Protein AF-A0A350XQ51-F1 (afdb_monomer_lite)

Foldseek 3Di:
DKDKDKAQPWPVVPDPDDPPDDPDPPPDDDDPPPDPDDDDDDDDDDPVDFKDKDKDKDKGWRIKMWIQDPVGIDIDTDIDMDIDIDMDGPVPPD

Structure (mmCIF, N/CA/C/O backbone):
data_AF-A0A350XQ51-F1
#
_entry.id   AF-A0A350XQ51-F1
#
loop_
_atom_site.group_PDB
_atom_site.id
_atom_site.type_symbol
_atom_site.label_atom_id
_atom_site.label_alt_id
_atom_site.label_comp_id
_atom_site.label_asym_id
_atom_site.label_entity_id
_atom_site.label_seq_id
_atom_site.pdbx_PDB_ins_code
_atom_site.Cartn_x
_atom_site.Cartn_y
_atom_site.Cartn_z
_atom_site.occupancy
_atom_site.B_iso_or_equiv
_atom_site.auth_seq_id
_atom_site.auth_comp_id
_atom_site.auth_asym_id
_atom_site.auth_atom_id
_atom_site.pdbx_PDB_model_num
ATOM 1 N N . MET A 1 1 ? 29.241 -11.157 -20.991 1.00 65.94 1 MET A N 1
ATOM 2 C CA . MET A 1 1 ? 29.145 -10.687 -19.593 1.00 65.94 1 MET A CA 1
ATOM 3 C C . MET A 1 1 ? 28.030 -9.665 -19.555 1.00 65.94 1 MET A C 1
ATOM 5 O O . MET A 1 1 ? 28.099 -8.727 -20.338 1.00 65.94 1 MET A O 1
ATOM 9 N N . SER A 1 2 ? 26.997 -9.882 -18.746 1.00 78.44 2 SER A N 1
ATOM 10 C CA . SER A 1 2 ? 25.914 -8.906 -18.585 1.00 78.44 2 SER A CA 1
ATOM 11 C C . SER A 1 2 ? 26.392 -7.759 -17.697 1.00 78.44 2 SER A C 1
ATOM 13 O O . SER A 1 2 ? 27.103 -8.003 -16.720 1.00 78.44 2 SER A O 1
ATOM 15 N N . ARG A 1 3 ? 26.039 -6.520 -18.042 1.00 91.06 3 ARG A N 1
ATOM 16 C CA . ARG A 1 3 ? 26.396 -5.327 -17.264 1.00 91.06 3 ARG A CA 1
ATOM 17 C C . ARG A 1 3 ? 25.180 -4.844 -16.484 1.00 91.06 3 ARG A C 1
ATOM 19 O O . ARG A 1 3 ? 24.089 -4.776 -17.039 1.00 91.06 3 ARG A O 1
ATOM 26 N N . LEU A 1 4 ? 25.383 -4.529 -15.207 1.00 92.62 4 LEU A N 1
ATOM 27 C CA . LEU A 1 4 ? 24.369 -3.920 -14.354 1.00 92.62 4 LEU A CA 1
ATOM 28 C C . LEU A 1 4 ? 24.630 -2.418 -14.256 1.00 92.62 4 LEU A C 1
ATOM 30 O O . LEU A 1 4 ? 25.737 -2.000 -13.914 1.00 92.62 4 LEU A O 1
ATOM 34 N N . HIS A 1 5 ? 23.603 -1.628 -14.530 1.00 92.00 5 HIS A N 1
ATOM 35 C CA . HIS A 1 5 ? 23.590 -0.183 -14.340 1.00 92.00 5 HIS A CA 1
ATOM 36 C C . HIS A 1 5 ? 22.740 0.150 -13.125 1.00 92.00 5 HIS A C 1
ATOM 38 O O . HIS A 1 5 ? 21.694 -0.468 -12.924 1.00 92.00 5 HIS A O 1
ATOM 44 N N . VAL A 1 6 ? 23.190 1.119 -12.330 1.00 91.00 6 VAL A N 1
ATOM 45 C CA . VAL A 1 6 ? 22.512 1.561 -11.109 1.00 91.00 6 VAL A CA 1
ATOM 46 C C . VAL A 1 6 ? 22.276 3.060 -11.205 1.00 91.00 6 VAL A C 1
ATOM 48 O O . VAL A 1 6 ? 23.223 3.827 -11.372 1.00 91.00 6 VAL A O 1
ATOM 51 N N . GLU A 1 7 ? 21.021 3.471 -11.078 1.00 85.81 7 GLU A N 1
ATOM 52 C CA . GLU A 1 7 ? 20.603 4.869 -11.063 1.00 85.81 7 GLU A CA 1
ATOM 53 C C . GLU A 1 7 ? 20.027 5.203 -9.682 1.00 85.81 7 GLU A C 1
ATOM 55 O O . GLU A 1 7 ? 19.002 4.656 -9.280 1.00 85.81 7 GLU A O 1
ATOM 60 N N . GLY A 1 8 ? 20.691 6.103 -8.950 1.00 77.62 8 GLY A N 1
ATOM 61 C CA . GLY A 1 8 ? 20.254 6.569 -7.625 1.00 77.62 8 GLY A CA 1
ATOM 62 C C . GLY A 1 8 ? 19.242 7.721 -7.659 1.00 77.62 8 GLY A C 1
ATOM 63 O O . GLY A 1 8 ? 18.940 8.291 -6.614 1.00 77.62 8 GLY A O 1
ATOM 64 N N . TRP A 1 9 ? 18.756 8.107 -8.844 1.00 75.06 9 TRP A N 1
ATOM 65 C CA . TRP A 1 9 ? 17.694 9.101 -8.978 1.00 75.06 9 TRP A CA 1
ATOM 66 C C . TRP A 1 9 ? 16.394 8.529 -8.414 1.00 75.06 9 TRP A C 1
ATOM 68 O O . TRP A 1 9 ? 15.940 7.463 -8.836 1.00 75.06 9 TRP A O 1
ATOM 78 N N . ALA A 1 10 ? 15.807 9.234 -7.448 1.00 66.00 10 ALA A N 1
ATOM 79 C CA . ALA A 1 10 ? 14.594 8.792 -6.782 1.00 66.00 10 ALA A CA 1
ATOM 80 C C . ALA A 1 10 ? 13.418 8.768 -7.788 1.00 66.00 10 ALA A C 1
ATOM 82 O O . ALA A 1 10 ? 13.046 9.814 -8.327 1.00 66.00 10 ALA A O 1
ATOM 83 N N . PRO A 1 11 ? 12.813 7.594 -8.060 1.00 63.72 11 PRO A N 1
ATOM 84 C CA . PRO A 1 11 ? 11.820 7.421 -9.124 1.00 63.72 11 PRO A CA 1
ATOM 85 C C . PRO A 1 11 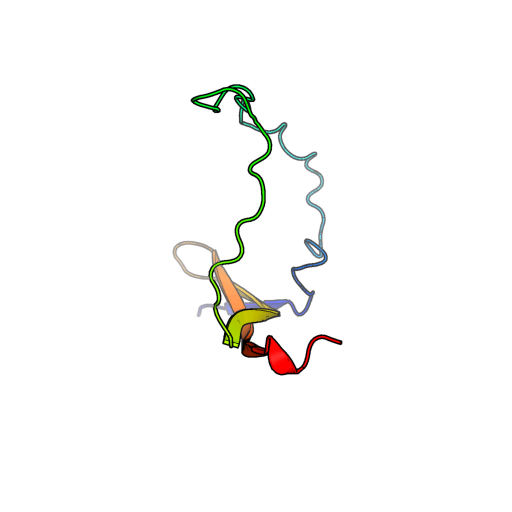? 10.558 8.262 -8.991 1.00 63.72 11 PRO A C 1
ATOM 87 O O . PRO A 1 11 ? 9.903 8.545 -9.992 1.00 63.72 11 PRO A O 1
ATOM 90 N N . GLU A 1 12 ? 10.208 8.616 -7.757 1.00 65.12 12 GLU A N 1
ATOM 91 C CA . GLU A 1 12 ? 9.073 9.477 -7.421 1.00 65.12 12 GLU A CA 1
ATOM 92 C C . GLU A 1 12 ? 9.190 10.897 -7.993 1.00 65.12 12 GLU A C 1
ATOM 94 O O . GLU A 1 12 ? 8.170 11.555 -8.169 1.00 65.12 12 GLU A O 1
ATOM 99 N N . TYR A 1 13 ? 10.399 11.338 -8.358 1.00 67.69 13 TYR A N 1
ATOM 100 C CA . TYR A 1 13 ? 10.647 12.630 -9.005 1.00 67.69 13 TYR A CA 1
ATOM 101 C C . TYR A 1 13 ? 10.707 12.538 -10.539 1.00 67.69 13 TYR A C 1
ATOM 103 O O . TYR A 1 13 ? 11.186 13.461 -11.191 1.00 67.69 13 TYR A O 1
ATOM 111 N N . GLY A 1 14 ? 10.250 11.430 -11.131 1.00 65.19 14 GLY A N 1
ATOM 112 C CA . GLY A 1 14 ? 10.239 11.232 -12.582 1.00 65.19 14 GLY A CA 1
ATOM 113 C C . GLY A 1 14 ? 11.509 10.566 -13.123 1.00 65.19 14 GLY A C 1
ATOM 114 O O . GLY A 1 14 ? 12.206 9.828 -12.419 1.00 65.19 14 GLY A O 1
ATOM 115 N N . ALA A 1 15 ? 11.778 10.736 -14.416 1.00 64.12 15 ALA A N 1
ATOM 116 C CA . ALA A 1 15 ? 13.004 10.260 -15.054 1.00 64.12 15 ALA A CA 1
ATOM 117 C C . ALA A 1 15 ? 14.108 11.326 -14.955 1.00 64.12 15 ALA A C 1
ATOM 119 O O . ALA A 1 15 ? 13.819 12.517 -14.982 1.00 64.12 15 ALA A O 1
ATOM 120 N N . SER A 1 16 ? 15.372 10.903 -14.851 1.00 61.56 16 SER A N 1
ATOM 121 C CA . SER A 1 16 ? 16.534 11.812 -14.882 1.00 61.56 16 SER A CA 1
ATOM 122 C C . SER A 1 16 ? 16.751 12.463 -16.255 1.00 61.56 16 SER A C 1
ATOM 124 O O . SER A 1 16 ? 17.478 13.448 -16.374 1.00 61.56 16 SER A O 1
ATOM 126 N N . VAL A 1 17 ? 16.102 11.914 -17.281 1.00 60.00 17 VAL A N 1
ATOM 127 C CA . VAL A 1 17 ? 16.007 12.445 -18.635 1.00 60.00 17 VAL A CA 1
ATOM 128 C C . VAL A 1 17 ? 14.528 12.454 -18.986 1.00 60.00 17 VAL A C 1
ATOM 130 O O . VAL A 1 17 ? 13.899 11.395 -18.992 1.00 60.00 17 VAL A O 1
ATOM 133 N N . GLU A 1 18 ? 13.965 13.626 -19.261 1.00 59.56 18 GLU A N 1
ATOM 134 C CA . GLU A 1 18 ? 12.672 13.677 -19.936 1.00 59.56 18 GLU A CA 1
ATOM 135 C C . GLU A 1 18 ? 12.897 13.246 -21.389 1.00 59.56 18 GLU A C 1
ATOM 137 O O . GLU A 1 18 ? 13.733 13.849 -22.069 1.00 59.56 18 GLU A O 1
ATOM 142 N N . PRO A 1 19 ? 12.240 12.179 -21.877 1.00 56.03 19 PRO A N 1
ATOM 143 C CA . PRO A 1 19 ? 12.250 11.917 -23.305 1.00 56.03 19 PRO A CA 1
ATOM 144 C C . PRO A 1 19 ? 11.650 13.142 -24.008 1.00 56.03 19 PRO A C 1
ATOM 146 O O . PRO A 1 19 ? 10.581 13.608 -23.619 1.00 56.03 19 PRO A O 1
ATOM 149 N N . ASP A 1 20 ? 12.332 13.663 -25.032 1.00 55.41 20 ASP A N 1
ATOM 150 C CA . ASP A 1 20 ? 11.882 14.783 -25.887 1.00 55.41 20 ASP A CA 1
ATOM 151 C C . ASP A 1 20 ? 10.728 14.358 -26.823 1.00 55.41 20 ASP A C 1
ATOM 153 O O . ASP A 1 20 ? 10.637 14.725 -27.991 1.00 55.41 20 ASP A O 1
ATOM 157 N N . GLU A 1 21 ? 9.850 13.506 -26.311 1.00 52.84 21 GLU A N 1
ATOM 158 C CA . GLU A 1 21 ? 8.668 13.000 -26.973 1.00 52.84 21 GLU A CA 1
ATOM 159 C C . GLU A 1 21 ? 7.502 13.441 -26.107 1.00 52.84 21 GLU A C 1
ATOM 161 O O . GLU A 1 21 ? 7.257 12.888 -25.031 1.00 52.84 21 GLU A O 1
ATOM 166 N N . GLY A 1 22 ? 6.810 14.491 -26.564 1.00 55.50 22 GLY A N 1
ATOM 167 C CA . GLY A 1 22 ? 5.546 14.913 -25.979 1.00 55.50 22 GLY A CA 1
ATOM 168 C C . GLY A 1 22 ? 4.709 13.670 -25.727 1.00 55.50 22 GLY A C 1
ATOM 169 O O . GLY A 1 22 ? 4.473 12.907 -26.665 1.00 55.50 22 GLY A O 1
ATOM 170 N N . LEU A 1 23 ? 4.373 13.440 -24.451 1.00 54.34 23 LEU A N 1
ATOM 171 C CA . LEU A 1 23 ? 3.605 12.286 -23.993 1.00 54.34 23 LEU A CA 1
ATOM 172 C C . LEU A 1 23 ? 2.562 11.961 -25.055 1.00 54.34 23 LEU A C 1
ATOM 174 O O . LEU A 1 23 ? 1.764 12.838 -25.403 1.00 54.34 23 LEU A O 1
ATOM 178 N N . SER A 1 24 ? 2.620 10.745 -25.610 1.00 59.84 24 SER A N 1
ATOM 179 C CA . SER A 1 24 ? 1.624 10.323 -26.593 1.00 59.84 24 SER A CA 1
ATOM 180 C C . SER A 1 24 ? 0.249 10.651 -26.007 1.00 59.84 24 SER A C 1
ATOM 182 O O . SER A 1 24 ? 0.025 10.343 -24.828 1.00 59.84 24 SER A O 1
ATOM 184 N N . PRO A 1 25 ? -0.623 11.366 -26.745 1.00 61.28 25 PRO A N 1
ATOM 185 C CA . PRO A 1 25 ? -1.928 11.746 -26.226 1.00 61.28 25 PRO A CA 1
ATOM 186 C C . PRO A 1 25 ? -2.587 10.493 -25.664 1.00 61.28 25 PRO A C 1
ATOM 188 O O . PRO A 1 25 ? -2.519 9.449 -26.309 1.00 61.28 25 PRO A O 1
ATOM 191 N N . ALA A 1 26 ? -3.134 10.595 -24.447 1.00 64.69 26 ALA A N 1
ATOM 192 C CA . ALA A 1 26 ? -3.646 9.455 -23.696 1.00 64.69 26 ALA A CA 1
ATOM 193 C C . ALA A 1 26 ? -4.420 8.508 -24.624 1.00 64.69 26 ALA A C 1
ATOM 195 O O . ALA A 1 26 ? -5.470 8.871 -25.157 1.00 64.69 26 ALA A O 1
ATOM 196 N N . GLU A 1 27 ? -3.869 7.315 -24.855 1.00 66.06 27 GLU A N 1
ATOM 197 C CA . GLU A 1 27 ? -4.483 6.285 -25.691 1.00 66.06 27 GLU A CA 1
ATOM 198 C C . GLU A 1 27 ? -5.619 5.631 -24.894 1.00 66.06 27 GLU A C 1
ATOM 200 O O . GLU A 1 27 ? -5.528 4.500 -24.428 1.00 66.06 27 GLU A O 1
ATOM 205 N N . GLY A 1 28 ? -6.681 6.387 -24.636 1.00 71.56 28 GLY A N 1
ATOM 206 C CA . GLY A 1 28 ? -7.806 5.913 -23.850 1.00 71.56 28 GLY A CA 1
ATOM 207 C C . GLY A 1 28 ? -8.929 6.932 -23.803 1.00 71.56 28 GLY A C 1
ATOM 208 O O . GLY A 1 28 ? -8.741 8.063 -23.361 1.00 71.56 28 GLY A O 1
ATOM 209 N N . ALA A 1 29 ? -10.117 6.518 -24.236 1.00 79.12 29 ALA A N 1
ATOM 210 C CA . ALA A 1 29 ? -11.340 7.221 -23.890 1.00 79.12 29 ALA A CA 1
ATOM 211 C C . ALA A 1 29 ? -11.708 6.833 -22.452 1.00 79.12 29 ALA A C 1
ATOM 213 O O . ALA A 1 29 ? -11.886 5.652 -22.156 1.00 79.12 29 ALA A O 1
ATOM 214 N N . VAL A 1 30 ? -11.781 7.819 -21.558 1.00 81.06 30 VAL A N 1
ATOM 215 C CA . VAL A 1 30 ? -12.318 7.615 -20.211 1.00 81.06 30 VAL A CA 1
ATOM 216 C C . VAL A 1 30 ? -13.833 7.663 -20.317 1.00 81.06 30 VAL A C 1
ATOM 218 O O . VAL A 1 30 ? -14.395 8.698 -20.675 1.00 81.06 30 VAL A O 1
ATOM 221 N N . ASP A 1 31 ? -14.481 6.545 -20.017 1.00 82.94 31 ASP A N 1
ATOM 222 C CA . ASP A 1 31 ? -15.917 6.527 -19.788 1.00 82.94 31 ASP A CA 1
ATOM 223 C C . ASP A 1 31 ? -16.186 7.108 -18.393 1.00 82.94 31 ASP A C 1
ATOM 225 O O . ASP A 1 31 ? -15.753 6.564 -17.378 1.00 82.94 31 ASP A O 1
ATOM 229 N N . VAL A 1 32 ? -16.827 8.274 -18.355 1.00 80.94 32 VAL A N 1
ATOM 230 C CA . VAL A 1 32 ? -17.204 8.963 -17.113 1.00 80.94 32 VAL A CA 1
ATOM 231 C C . VAL A 1 32 ? -18.566 8.505 -16.586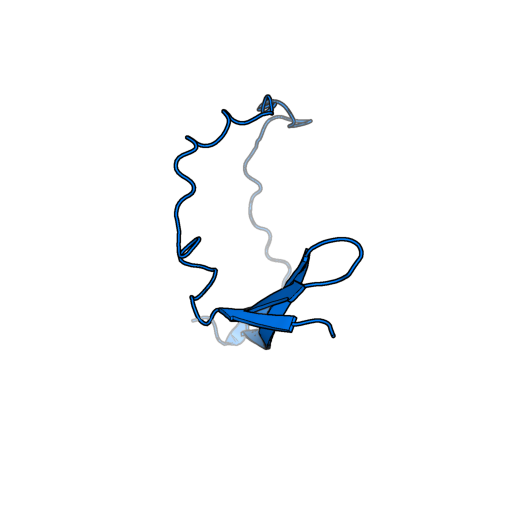 1.00 80.94 32 VAL A C 1
ATOM 233 O O . VAL A 1 32 ? -18.970 8.934 -15.511 1.00 80.94 32 VAL A O 1
ATOM 236 N N 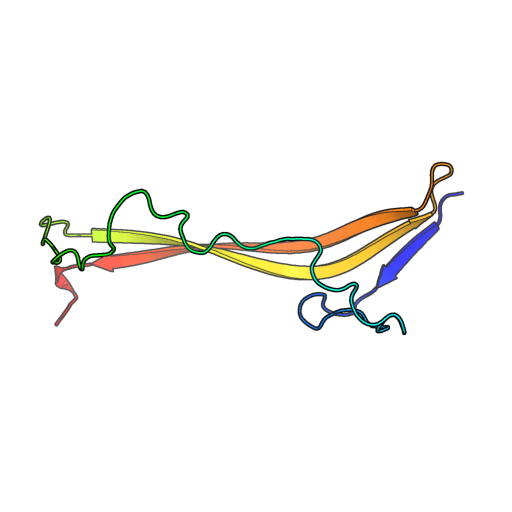. GLU A 1 33 ? -19.257 7.628 -17.317 1.00 80.69 33 GLU A N 1
ATOM 237 C CA . GLU A 1 33 ? -20.579 7.086 -16.990 1.00 80.69 33 GLU A CA 1
ATOM 238 C C . GLU A 1 33 ? -20.508 5.615 -16.543 1.00 80.69 33 GLU A C 1
ATOM 240 O O . GLU A 1 33 ? -21.505 4.901 -16.562 1.00 80.69 33 GLU A O 1
ATOM 245 N N . VAL A 1 34 ? -19.339 5.151 -16.085 1.00 83.31 34 VAL A N 1
ATOM 246 C CA . VAL A 1 34 ? -19.141 3.782 -15.558 1.00 83.31 34 VAL A CA 1
ATOM 247 C C . VAL A 1 34 ? -19.974 3.464 -14.310 1.00 83.31 34 VAL A C 1
ATOM 249 O O . VAL A 1 34 ? -19.981 2.323 -13.848 1.00 83.31 34 VAL A O 1
ATOM 252 N N . GLU A 1 35 ? -20.632 4.464 -13.724 1.00 85.12 35 GLU A N 1
ATOM 253 C CA . GLU A 1 35 ? -21.491 4.291 -12.561 1.00 85.12 35 GLU A CA 1
ATOM 254 C C . GLU A 1 35 ? -22.764 3.523 -12.950 1.00 85.12 35 GLU A C 1
ATOM 256 O O . GLU A 1 35 ? -23.546 3.940 -13.800 1.00 85.12 35 GLU A O 1
ATOM 261 N N . ASP A 1 36 ? -23.009 2.397 -12.283 1.00 84.88 36 ASP A N 1
ATOM 262 C CA . ASP A 1 36 ? -24.207 1.572 -12.477 1.00 84.88 36 ASP A CA 1
ATOM 263 C C . ASP A 1 36 ? -25.465 2.162 -11.813 1.00 84.88 36 ASP A C 1
ATOM 265 O O . ASP A 1 36 ? -26.574 1.638 -11.965 1.00 84.88 36 ASP A O 1
ATOM 269 N N . ARG A 1 37 ? -25.301 3.259 -11.068 1.00 87.25 37 ARG A N 1
ATOM 270 C CA . ARG A 1 37 ? -26.346 3.967 -10.328 1.00 87.25 37 ARG A CA 1
ATOM 271 C C . ARG A 1 37 ? -25.942 5.423 -10.074 1.00 87.25 37 ARG A C 1
ATOM 273 O O . ARG A 1 37 ? -24.751 5.690 -9.955 1.00 87.25 37 ARG A O 1
ATOM 280 N N . PRO A 1 38 ? -26.907 6.347 -9.911 1.00 88.44 38 PRO A N 1
ATOM 281 C CA . PRO A 1 38 ? -26.603 7.724 -9.540 1.00 88.44 38 PRO A CA 1
ATOM 282 C C . PRO A 1 38 ? -25.821 7.788 -8.227 1.00 88.44 38 PRO A C 1
ATOM 284 O O . PRO A 1 38 ? -26.217 7.161 -7.240 1.00 88.44 38 PRO A O 1
ATOM 287 N N . TRP A 1 39 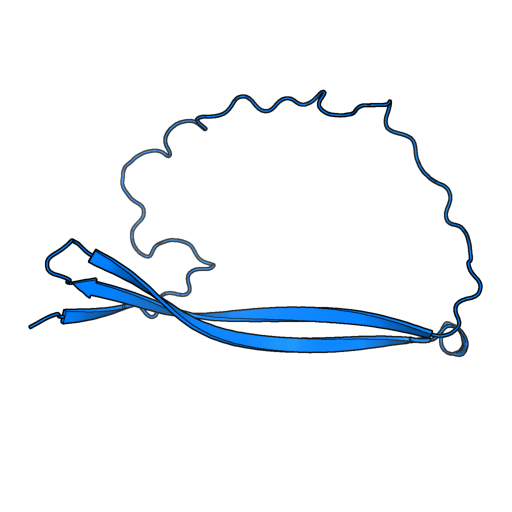? -24.746 8.572 -8.202 1.00 86.44 39 TRP A N 1
ATOM 288 C CA . TRP A 1 39 ? -24.043 8.883 -6.965 1.00 86.44 39 TRP A CA 1
ATOM 289 C C . TRP A 1 39 ? -24.982 9.529 -5.933 1.00 86.44 39 TRP A C 1
ATOM 291 O O . TRP A 1 39 ? -25.681 10.505 -6.219 1.00 86.44 39 TRP A O 1
ATOM 301 N N . GLU A 1 40 ? -24.951 9.016 -4.704 1.00 92.12 40 GLU A N 1
ATOM 302 C CA . GLU A 1 40 ? -25.622 9.597 -3.543 1.00 92.12 40 GLU A CA 1
ATOM 303 C C . GLU A 1 40 ? -24.729 9.489 -2.301 1.00 92.12 40 GLU A C 1
ATOM 305 O O . GLU A 1 40 ? -23.907 8.576 -2.175 1.00 92.12 40 GLU A O 1
ATOM 310 N N . SER A 1 41 ? -24.872 10.430 -1.366 1.00 91.94 41 SER A N 1
ATOM 311 C CA . SER A 1 41 ? -24.142 10.365 -0.103 1.00 91.94 41 SER A CA 1
ATOM 312 C C . SER A 1 41 ? -24.713 9.268 0.795 1.00 91.94 41 SER A C 1
ATOM 314 O O . SER A 1 41 ? -25.923 9.151 0.980 1.00 91.94 41 SER A O 1
ATOM 316 N N . ILE A 1 42 ? -23.829 8.482 1.406 1.00 91.69 42 ILE A N 1
ATOM 317 C CA . ILE A 1 42 ? -24.217 7.459 2.377 1.00 91.69 42 ILE A CA 1
ATOM 318 C C . ILE A 1 42 ? -24.032 8.051 3.780 1.00 91.69 42 ILE A C 1
ATOM 320 O O . ILE A 1 42 ? -22.915 8.462 4.114 1.00 91.69 42 ILE A O 1
ATOM 324 N N . PRO A 1 43 ? -25.085 8.128 4.615 1.00 92.88 43 PRO A N 1
ATOM 325 C CA . PRO A 1 43 ? -24.935 8.586 5.987 1.00 92.88 43 PRO A CA 1
ATOM 326 C C . PRO A 1 43 ? -24.046 7.615 6.771 1.00 92.88 43 PRO A C 1
ATOM 328 O O . PRO A 1 43 ? -24.178 6.396 6.654 1.00 92.88 43 PRO A O 1
ATOM 331 N N . GLY A 1 44 ? -23.142 8.160 7.587 1.00 89.81 44 GLY A N 1
ATOM 332 C CA . GLY A 1 44 ? -22.315 7.350 8.476 1.00 89.81 44 GLY A CA 1
ATOM 333 C C . GLY A 1 44 ? -23.172 6.598 9.498 1.00 89.81 44 GLY A C 1
ATOM 334 O O . GLY A 1 44 ? -24.120 7.159 10.049 1.00 89.81 44 GLY A O 1
ATOM 335 N N . VAL A 1 45 ? -22.822 5.339 9.762 1.00 92.81 45 VAL A N 1
ATOM 336 C CA . VAL A 1 45 ? -23.439 4.504 10.801 1.00 92.81 45 VAL A CA 1
ATOM 337 C C . VAL A 1 45 ? -22.386 4.214 11.864 1.00 92.81 45 VAL A C 1
ATOM 339 O O . VAL A 1 45 ? -21.291 3.769 11.533 1.00 92.81 45 VAL A O 1
ATOM 342 N N . ASP A 1 46 ? -22.716 4.468 13.132 1.00 90.88 46 ASP A N 1
ATOM 343 C CA . ASP A 1 46 ? -21.887 4.026 14.254 1.00 90.88 46 ASP A CA 1
ATOM 344 C C . ASP A 1 46 ? -22.137 2.535 14.514 1.00 90.88 46 ASP A C 1
ATOM 346 O O . ASP A 1 46 ? -23.233 2.129 14.903 1.00 90.88 46 ASP A O 1
ATOM 350 N N . ASP A 1 47 ? -21.112 1.722 14.283 1.00 92.06 47 ASP A N 1
ATOM 351 C CA . ASP A 1 47 ? -21.127 0.267 14.437 1.00 92.06 47 ASP A CA 1
ATOM 352 C C . ASP A 1 47 ? -20.761 -0.214 15.852 1.00 92.06 47 ASP A C 1
ATOM 354 O O . ASP A 1 47 ? -20.760 -1.415 16.127 1.00 92.06 47 ASP A O 1
ATOM 358 N N . GLY A 1 48 ? -20.457 0.702 16.774 1.00 93.62 48 GLY A N 1
ATOM 359 C CA . GLY A 1 48 ? -20.084 0.359 18.144 1.00 93.62 48 GLY A CA 1
ATOM 360 C C . GLY A 1 48 ? -18.672 -0.215 18.303 1.00 93.62 48 GLY A C 1
ATOM 361 O O . GLY A 1 48 ? -18.319 -0.615 19.414 1.00 93.62 48 GLY A O 1
ATOM 362 N N . ILE A 1 49 ? -17.841 -0.260 17.251 1.00 95.00 49 ILE A N 1
ATOM 363 C CA . ILE A 1 49 ? -16.497 -0.840 17.340 1.00 95.00 49 ILE A CA 1
ATOM 364 C C . ILE A 1 49 ? -15.612 -0.002 18.285 1.00 95.00 49 ILE A C 1
ATOM 366 O O . ILE A 1 49 ? -15.417 1.197 18.051 1.00 95.00 49 ILE A O 1
ATOM 370 N N . PRO A 1 50 ? -15.051 -0.600 19.355 1.00 95.19 50 PRO A N 1
ATOM 371 C CA . PRO A 1 50 ? -14.275 0.141 20.347 1.00 95.19 50 PRO A CA 1
ATOM 372 C C . PRO A 1 50 ? -12.829 0.397 19.910 1.00 95.19 50 PRO A C 1
ATOM 374 O O . PRO A 1 50 ? -12.198 1.327 20.403 1.00 95.19 50 PRO A O 1
ATOM 377 N N . VAL A 1 51 ? -12.290 -0.429 19.009 1.00 96.44 51 VAL A N 1
ATOM 378 C CA . VAL A 1 51 ? -10.889 -0.381 18.581 1.00 96.44 51 VAL A CA 1
ATOM 379 C C . VAL A 1 51 ? -10.798 -0.715 17.098 1.00 96.44 51 VAL A C 1
ATOM 381 O O . VAL A 1 51 ? -11.294 -1.755 16.672 1.00 96.44 51 VAL A O 1
ATOM 384 N N . VAL A 1 52 ? -10.125 0.137 16.327 1.00 95.88 52 VAL A N 1
ATOM 385 C CA . VAL A 1 52 ? -9.880 -0.060 14.893 1.00 95.88 52 VAL A CA 1
ATOM 386 C C . VAL A 1 52 ? -8.382 0.030 14.635 1.00 95.88 52 VAL A C 1
ATOM 388 O O . VAL A 1 52 ? -7.733 0.985 15.053 1.00 95.88 52 VAL A O 1
ATOM 391 N N . ALA A 1 53 ? -7.822 -0.960 13.944 1.00 97.56 53 ALA A N 1
ATOM 392 C CA . ALA A 1 53 ? -6.439 -0.916 13.484 1.00 97.56 53 ALA A CA 1
ATOM 393 C C . ALA A 1 53 ? -6.406 -0.536 12.001 1.00 97.56 53 ALA A C 1
ATOM 395 O O . ALA A 1 53 ? -6.911 -1.275 11.158 1.00 97.56 53 ALA A O 1
ATOM 396 N N . PHE A 1 54 ? -5.785 0.597 11.689 1.00 97.19 54 PHE A N 1
ATOM 397 C CA . PHE A 1 54 ? -5.496 0.991 10.316 1.00 97.19 54 PHE A CA 1
ATOM 398 C C . PHE A 1 54 ? -4.114 0.470 9.960 1.00 97.19 54 PHE A C 1
ATOM 400 O O . PHE A 1 54 ? -3.125 0.924 10.534 1.00 97.19 54 PHE A O 1
ATOM 407 N N . VAL A 1 55 ? -4.060 -0.509 9.061 1.00 98.00 55 VAL A N 1
ATOM 408 C CA . VAL A 1 55 ? -2.814 -1.100 8.569 1.00 98.00 55 VAL A CA 1
ATOM 409 C C . VAL A 1 55 ? -2.462 -0.433 7.253 1.00 98.00 55 VAL A C 1
ATOM 411 O O . VAL A 1 55 ? -3.285 -0.411 6.342 1.00 98.00 55 VAL A O 1
ATOM 414 N N . ASP A 1 56 ? -1.242 0.075 7.152 1.00 97.81 56 ASP A N 1
ATOM 415 C CA . ASP A 1 56 ? -0.737 0.644 5.910 1.00 97.81 56 ASP A CA 1
ATOM 416 C C . ASP A 1 56 ? 0.764 0.377 5.758 1.00 97.81 56 ASP A C 1
ATOM 418 O O . ASP A 1 56 ? 1.470 0.013 6.709 1.00 97.81 56 ASP A O 1
ATOM 422 N N . GLY A 1 57 ? 1.249 0.527 4.532 1.00 96.25 57 GLY A N 1
ATOM 423 C CA . GLY A 1 57 ? 2.641 0.373 4.172 1.00 96.25 57 GLY A CA 1
ATOM 424 C C . GLY A 1 57 ? 3.158 1.579 3.407 1.00 96.25 57 GLY A C 1
ATOM 425 O O . GLY A 1 57 ? 2.533 2.075 2.477 1.00 96.25 57 GLY A O 1
ATOM 426 N N . VAL A 1 58 ? 4.368 1.999 3.748 1.00 94.38 58 VAL A N 1
ATOM 427 C CA . VAL A 1 58 ? 5.138 2.956 2.959 1.00 94.38 58 VAL A CA 1
ATOM 428 C C . VAL A 1 58 ? 6.254 2.224 2.235 1.00 94.38 58 VAL A C 1
ATOM 430 O O . VAL A 1 58 ? 6.815 1.239 2.724 1.00 94.38 58 VAL A O 1
ATOM 433 N N . ARG A 1 59 ? 6.606 2.719 1.054 1.00 90.88 59 ARG A N 1
ATOM 434 C CA . ARG A 1 59 ? 7.764 2.242 0.304 1.00 90.88 59 ARG A CA 1
ATOM 435 C C . ARG A 1 59 ? 8.675 3.404 -0.022 1.00 90.88 59 ARG A C 1
ATOM 437 O O . ARG A 1 59 ? 8.202 4.512 -0.257 1.00 90.88 59 ARG A O 1
ATOM 444 N N . ARG A 1 60 ? 9.965 3.117 -0.108 1.00 88.12 60 ARG A N 1
ATOM 445 C CA . ARG A 1 60 ? 10.957 4.011 -0.693 1.00 88.12 60 ARG A CA 1
ATOM 446 C C . ARG A 1 60 ? 11.722 3.234 -1.744 1.00 88.12 60 ARG A C 1
ATOM 448 O O . ARG A 1 60 ? 12.162 2.118 -1.472 1.00 88.12 60 ARG A O 1
ATOM 455 N N . ILE A 1 61 ? 11.865 3.802 -2.934 1.00 86.12 61 ILE A N 1
ATOM 456 C CA . ILE A 1 61 ? 12.733 3.221 -3.954 1.00 86.12 61 ILE A CA 1
ATOM 457 C C . ILE A 1 61 ? 14.089 3.912 -3.837 1.00 86.12 61 ILE A C 1
ATOM 459 O O . ILE A 1 61 ? 14.184 5.128 -3.961 1.00 86.12 61 ILE A O 1
ATOM 463 N N . ASP A 1 62 ? 15.122 3.127 -3.560 1.00 85.94 62 ASP A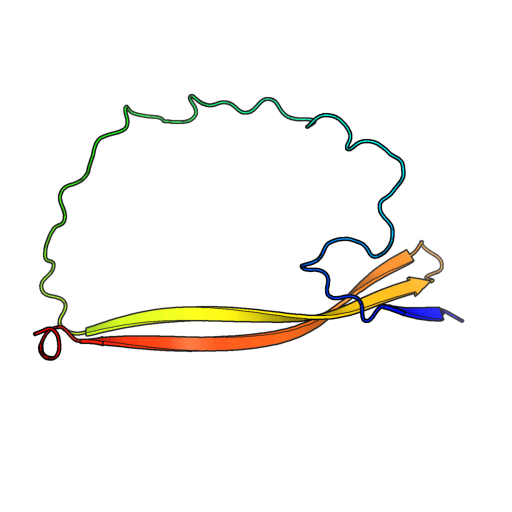 N 1
ATOM 464 C CA . ASP A 1 62 ? 16.479 3.608 -3.308 1.00 85.94 62 ASP A CA 1
ATOM 465 C C . ASP A 1 62 ? 17.302 3.692 -4.609 1.00 85.94 62 ASP A C 1
ATOM 467 O O . ASP A 1 62 ? 18.187 4.537 -4.723 1.00 85.94 62 ASP A O 1
ATOM 471 N N . ALA A 1 63 ? 17.020 2.827 -5.594 1.00 87.00 63 ALA A N 1
ATOM 472 C CA . ALA A 1 63 ? 17.660 2.869 -6.910 1.00 87.00 63 ALA A CA 1
ATOM 473 C C . ALA A 1 63 ? 16.837 2.163 -7.998 1.00 87.00 63 ALA A C 1
ATOM 475 O O . ALA A 1 63 ? 16.086 1.222 -7.721 1.00 87.00 63 ALA A O 1
ATOM 476 N N . ARG A 1 64 ? 17.052 2.557 -9.257 1.00 86.50 64 ARG A N 1
ATOM 477 C CA . ARG A 1 64 ? 16.661 1.786 -10.446 1.00 86.50 64 ARG A CA 1
ATOM 478 C C . ARG A 1 64 ? 17.851 0.993 -10.971 1.00 86.50 64 ARG A C 1
ATOM 480 O O . ARG A 1 64 ? 18.997 1.433 -10.893 1.00 86.50 64 ARG A O 1
ATOM 487 N N . LEU A 1 65 ? 17.562 -0.182 -11.512 1.00 90.19 65 LEU A N 1
ATOM 488 C CA . LEU A 1 65 ? 18.533 -1.098 -12.085 1.00 90.19 65 LEU A CA 1
ATOM 489 C C . LEU A 1 65 ? 18.186 -1.383 -13.543 1.00 90.19 65 LEU A C 1
ATOM 491 O O . LEU A 1 65 ? 17.020 -1.601 -13.874 1.00 90.19 65 LEU A O 1
ATOM 495 N N . VAL A 1 66 ? 19.207 -1.465 -14.391 1.00 92.81 66 VAL A N 1
ATOM 496 C CA . VAL A 1 66 ? 19.076 -2.017 -15.745 1.00 92.81 66 VAL A CA 1
ATOM 497 C C . VAL A 1 66 ? 20.143 -3.080 -15.939 1.00 92.81 66 VAL A C 1
ATOM 499 O O . VAL A 1 66 ? 21.330 -2.818 -15.751 1.00 92.81 66 VAL A O 1
ATOM 502 N N . LEU A 1 67 ? 19.723 -4.291 -16.293 1.00 94.12 67 LEU A N 1
ATOM 503 C CA . LEU A 1 67 ? 20.617 -5.381 -16.660 1.00 94.12 67 LEU A CA 1
ATOM 504 C C . LEU A 1 67 ? 20.661 -5.515 -18.184 1.00 94.12 67 LEU A C 1
ATOM 506 O O . LEU A 1 67 ? 19.651 -5.842 -18.807 1.00 94.12 67 LEU A O 1
ATOM 510 N N . ASP A 1 68 ? 21.843 -5.334 -18.767 1.00 92.69 68 ASP A N 1
ATOM 511 C CA . ASP A 1 68 ? 22.092 -5.590 -20.187 1.00 92.69 68 ASP A CA 1
ATOM 512 C C . ASP A 1 68 ? 22.106 -7.116 -20.421 1.00 92.69 68 ASP A C 1
ATOM 514 O O . ASP A 1 68 ? 23.136 -7.773 -20.226 1.00 92.69 68 ASP A O 1
ATOM 518 N N . ALA A 1 69 ? 20.961 -7.704 -20.790 1.00 89.56 69 ALA A N 1
ATOM 519 C CA . ALA A 1 69 ? 20.832 -9.133 -21.082 1.00 89.56 69 ALA A CA 1
ATOM 520 C C . ALA A 1 69 ? 20.798 -9.412 -22.601 1.00 89.56 69 ALA A C 1
ATOM 522 O O . ALA A 1 69 ? 20.387 -8.550 -23.378 1.00 89.56 69 ALA A O 1
ATOM 523 N N . PRO A 1 70 ? 21.187 -10.623 -23.060 1.00 89.88 70 PRO A N 1
ATOM 524 C CA . PRO A 1 70 ? 21.179 -10.968 -24.489 1.00 89.88 70 PRO A CA 1
ATOM 525 C C . PRO A 1 70 ? 19.807 -10.845 -25.168 1.00 89.88 70 PRO A C 1
ATOM 527 O O . PRO A 1 70 ? 19.735 -10.675 -26.379 1.00 89.88 70 PRO A O 1
ATOM 530 N N . THR A 1 71 ? 18.726 -10.941 -24.394 1.00 90.50 71 THR A N 1
ATOM 531 C CA . THR A 1 71 ? 17.336 -10.827 -24.857 1.00 90.50 71 THR A CA 1
ATOM 532 C C . THR A 1 71 ? 16.804 -9.391 -24.838 1.00 90.50 71 THR A C 1
ATOM 534 O O . THR A 1 71 ? 15.645 -9.180 -25.179 1.00 90.50 71 THR A O 1
ATOM 537 N N . GLY A 1 72 ? 17.619 -8.416 -24.424 1.00 87.69 72 GLY A N 1
ATOM 538 C CA . GLY A 1 72 ? 17.226 -7.021 -24.220 1.00 87.69 72 GLY A CA 1
ATOM 539 C C . GLY A 1 72 ? 17.432 -6.545 -22.774 1.00 87.69 72 GLY A C 1
ATOM 540 O O . GLY A 1 72 ? 17.732 -7.356 -21.893 1.00 87.69 72 GLY A O 1
ATOM 541 N N . PRO A 1 73 ? 17.306 -5.231 -22.517 1.00 88.62 73 PRO A N 1
ATOM 542 C CA . PRO A 1 73 ? 17.468 -4.669 -21.180 1.00 88.62 73 PRO A CA 1
ATOM 543 C C . PRO A 1 73 ? 16.367 -5.164 -20.233 1.00 88.62 73 PRO A C 1
ATOM 545 O O . PRO A 1 73 ? 15.185 -5.143 -20.572 1.00 88.62 73 PRO A O 1
ATOM 548 N N . VAL A 1 74 ? 16.755 -5.582 -19.028 1.00 91.75 74 VAL A N 1
ATOM 549 C CA . VAL A 1 74 ? 15.825 -5.993 -17.965 1.00 91.75 74 VAL A CA 1
ATOM 550 C C . VAL A 1 74 ? 15.816 -4.932 -16.870 1.00 91.75 74 VAL A C 1
ATOM 552 O O . VAL A 1 74 ? 16.855 -4.646 -16.274 1.00 91.75 74 VAL A O 1
ATOM 555 N N . ALA A 1 75 ? 14.644 -4.354 -16.607 1.00 89.94 75 ALA A N 1
ATOM 556 C CA . ALA A 1 75 ? 14.453 -3.353 -15.562 1.00 89.94 75 ALA A CA 1
ATOM 557 C C . ALA A 1 75 ? 14.326 -3.995 -14.170 1.00 89.94 75 ALA A C 1
ATOM 559 O O . ALA A 1 75 ? 13.706 -5.047 -14.007 1.00 89.94 75 ALA A O 1
ATOM 560 N N . GLY A 1 76 ? 14.876 -3.330 -13.156 1.00 88.81 76 GLY A N 1
ATOM 561 C CA . GLY A 1 76 ? 14.742 -3.701 -11.750 1.00 88.81 76 GLY A CA 1
ATOM 562 C C . GLY A 1 76 ? 14.761 -2.481 -10.831 1.00 88.81 76 GLY A C 1
ATOM 563 O O . GLY A 1 76 ? 15.055 -1.366 -11.260 1.00 88.81 76 GLY A O 1
ATOM 564 N N . ILE A 1 77 ? 14.450 -2.692 -9.553 1.00 89.19 77 ILE A N 1
ATOM 565 C CA . ILE A 1 77 ? 14.506 -1.655 -8.516 1.00 89.19 77 ILE A CA 1
ATOM 566 C C . ILE A 1 77 ? 15.123 -2.212 -7.234 1.00 89.19 77 ILE A C 1
ATOM 568 O O . ILE A 1 77 ? 14.909 -3.372 -6.885 1.00 89.19 77 ILE A O 1
ATOM 572 N N . CYS A 1 78 ? 15.849 -1.360 -6.519 1.00 91.06 78 CYS A N 1
ATOM 573 C CA . CYS A 1 78 ? 16.198 -1.560 -5.119 1.00 91.06 78 CYS A CA 1
ATOM 574 C C . CYS A 1 78 ? 15.277 -0.677 -4.289 1.00 91.06 78 CYS A C 1
ATOM 576 O O . CYS A 1 78 ? 15.192 0.524 -4.541 1.00 91.06 78 CYS A O 1
ATOM 578 N N . GLY A 1 79 ? 14.597 -1.244 -3.304 1.00 89.00 79 GLY A N 1
ATOM 579 C CA . GLY A 1 79 ? 13.718 -0.470 -2.447 1.00 89.00 79 GLY A CA 1
ATOM 580 C C . GLY A 1 79 ? 13.522 -1.118 -1.095 1.00 89.00 79 GLY A C 1
ATOM 581 O O . GLY A 1 79 ? 13.806 -2.300 -0.893 1.00 89.00 79 GLY A O 1
ATOM 582 N N . SER A 1 80 ? 13.000 -0.311 -0.189 1.00 93.38 80 SER A N 1
ATOM 583 C CA . SER A 1 80 ? 12.679 -0.684 1.176 1.00 93.38 80 SER A CA 1
ATOM 584 C C . SER A 1 80 ? 11.188 -0.483 1.416 1.00 93.38 80 SER A C 1
ATOM 586 O O . SER A 1 80 ? 10.584 0.466 0.908 1.00 93.38 80 SER A O 1
ATOM 588 N N . PHE A 1 81 ? 10.596 -1.363 2.216 1.00 95.00 81 PHE A N 1
ATOM 589 C CA . PHE A 1 81 ? 9.194 -1.285 2.608 1.00 95.00 81 PHE A CA 1
ATOM 590 C C . PHE A 1 81 ? 9.106 -1.228 4.130 1.00 95.00 81 PHE A C 1
ATOM 592 O O . PHE A 1 81 ? 9.804 -1.967 4.823 1.00 95.00 81 PHE A O 1
ATOM 599 N N . GLY A 1 82 ? 8.248 -0.354 4.640 1.00 97.25 82 GLY A N 1
ATOM 600 C CA . GLY A 1 82 ? 7.842 -0.326 6.038 1.00 97.25 82 GLY A CA 1
ATOM 601 C C . GLY A 1 82 ? 6.346 -0.572 6.107 1.00 97.25 82 GLY A C 1
ATOM 602 O O . GLY A 1 82 ? 5.594 0.106 5.419 1.00 97.25 82 GLY A O 1
ATOM 603 N N . VAL A 1 83 ? 5.913 -1.534 6.915 1.00 97.75 83 VAL A N 1
ATOM 604 C CA . VAL A 1 83 ? 4.492 -1.842 7.120 1.00 97.75 83 VAL A CA 1
ATOM 605 C C . VAL A 1 83 ? 4.200 -1.734 8.602 1.00 97.75 83 VAL A C 1
ATOM 607 O O . VAL A 1 83 ? 4.989 -2.193 9.430 1.00 97.75 83 VAL A O 1
ATOM 610 N N . GLY A 1 84 ? 3.081 -1.112 8.937 1.00 98.12 84 GLY A N 1
ATOM 611 C CA . GLY A 1 84 ? 2.693 -0.894 10.317 1.00 98.12 84 GLY A CA 1
ATOM 612 C C . GLY A 1 84 ? 1.197 -0.712 10.460 1.00 98.12 84 GLY A C 1
ATOM 613 O O . GLY A 1 84 ? 0.440 -0.767 9.494 1.00 98.12 84 GLY A O 1
ATOM 614 N N . ALA A 1 85 ? 0.782 -0.503 11.702 1.00 98.06 85 ALA A N 1
ATOM 615 C CA . ALA A 1 85 ? -0.592 -0.183 12.013 1.00 98.06 85 ALA A CA 1
ATOM 616 C C . ALA A 1 85 ? -0.656 0.920 13.060 1.00 98.06 85 ALA A C 1
ATOM 618 O O . ALA A 1 85 ? 0.162 0.957 13.982 1.00 98.06 85 ALA A O 1
ATOM 619 N N . VAL A 1 86 ? -1.660 1.781 12.940 1.00 97.38 86 VAL A N 1
ATOM 620 C CA . VAL A 1 86 ? -2.076 2.679 14.017 1.00 97.38 86 VAL A CA 1
ATOM 621 C C . VAL A 1 86 ? -3.390 2.177 14.589 1.00 97.38 86 VAL A C 1
ATOM 623 O O . VAL A 1 86 ? -4.285 1.758 13.855 1.00 97.38 86 VAL A O 1
ATOM 626 N N . VAL A 1 87 ? -3.491 2.183 15.914 1.00 97.38 87 VAL A N 1
ATOM 627 C CA . VAL A 1 87 ? -4.694 1.743 16.616 1.00 97.38 87 VAL A CA 1
ATOM 628 C C . VAL A 1 87 ? -5.468 2.977 17.037 1.00 97.38 87 VAL A C 1
ATOM 630 O O . VAL A 1 87 ? -5.009 3.754 17.869 1.00 97.38 87 VAL A O 1
ATOM 633 N N . TRP A 1 88 ? -6.646 3.142 16.456 1.00 95.56 88 TRP A N 1
ATOM 634 C CA . TRP A 1 88 ? -7.653 4.066 16.940 1.00 95.56 88 TRP A CA 1
ATOM 635 C C . TRP A 1 88 ? -8.476 3.387 18.031 1.00 95.56 88 TRP A C 1
ATOM 637 O O . TRP A 1 88 ? -8.876 2.227 17.890 1.00 95.56 88 TRP A O 1
ATOM 647 N N . ARG A 1 89 ? -8.736 4.111 19.118 1.00 95.88 89 ARG A N 1
ATOM 648 C CA . ARG A 1 89 ? -9.552 3.640 20.232 1.00 95.88 89 ARG A CA 1
ATOM 649 C C . ARG A 1 89 ? -10.640 4.644 20.551 1.00 95.88 89 ARG A C 1
ATOM 651 O O . ARG A 1 89 ? -10.365 5.827 20.728 1.00 95.88 89 ARG A O 1
ATOM 658 N N . ARG A 1 90 ? -11.871 4.153 20.643 1.00 92.44 90 ARG A N 1
ATOM 659 C CA . ARG A 1 90 ? -13.074 4.958 20.857 1.00 92.44 90 ARG A CA 1
ATOM 660 C C . ARG A 1 90 ? -13.077 5.667 22.211 1.00 92.44 90 ARG A C 1
ATOM 662 O O . ARG A 1 90 ? -13.545 6.793 22.299 1.00 92.44 90 ARG A O 1
ATOM 669 N N . ASP A 1 91 ? -12.567 5.019 23.252 1.00 92.19 91 ASP A N 1
ATOM 670 C CA . ASP A 1 91 ? -12.515 5.535 24.625 1.00 92.19 91 ASP A C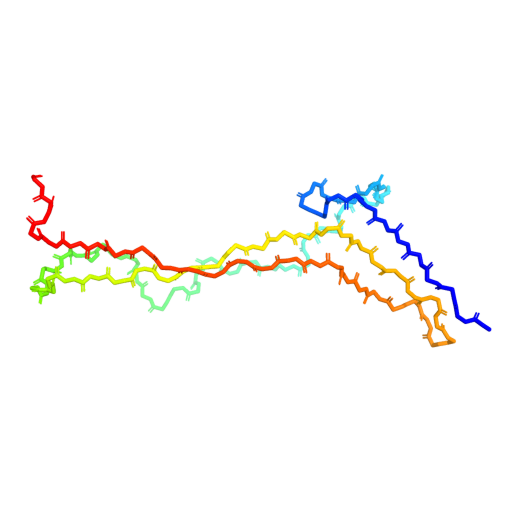A 1
ATOM 671 C C . ASP A 1 91 ? -11.461 6.635 24.838 1.00 92.19 91 ASP A C 1
ATOM 673 O O . ASP A 1 91 ? -11.518 7.356 25.833 1.00 92.19 91 ASP A O 1
ATOM 677 N N . GLU A 1 92 ? -10.530 6.799 23.895 1.00 89.19 92 GLU A N 1
ATOM 678 C CA . GLU A 1 92 ? -9.490 7.835 23.915 1.00 89.19 92 GLU A CA 1
ATOM 679 C C . GLU A 1 92 ? -9.877 9.083 23.092 1.00 89.19 92 GLU A C 1
ATOM 681 O O . GLU A 1 92 ? -9.204 10.115 23.176 1.00 89.19 92 GLU A O 1
ATOM 686 N N . VAL A 1 93 ? -10.975 9.024 22.322 1.00 70.25 93 VAL A N 1
ATOM 687 C CA . VAL A 1 93 ? -11.516 10.171 21.578 1.00 70.25 93 VAL A CA 1
ATOM 688 C C . VAL A 1 93 ? -12.275 11.078 22.548 1.00 70.25 93 VAL A C 1
ATOM 690 O O . VAL A 1 93 ? -13.344 10.721 23.039 1.00 70.25 93 VAL A O 1
ATOM 693 N N . ARG A 1 94 ? -11.689 12.241 22.848 1.00 58.16 94 ARG A N 1
ATOM 694 C CA . ARG A 1 94 ? -12.298 13.296 23.671 1.00 58.16 94 ARG A CA 1
ATOM 695 C C . ARG A 1 94 ? -13.355 14.093 22.921 1.00 58.16 94 ARG A C 1
ATOM 697 O O . ARG A 1 94 ? -13.106 14.404 21.736 1.00 58.16 94 ARG A O 1
#

Secondary structure (DSSP, 8-state):
-PPEEEE-S-GGG--SS--SS-----S----S---SS---PPPP-----SEEEEEEEEEEEEEEEEEEETTEEEEEEEEEEEEEEEEEEGGG--

Sequence (94 aa):
MSRLHVEGWAPEYGASVEPDEGLSPAEGAVDVEVEDRPWESIPGVDDGIPVVAFVDGVRRIDARLVLDAPTGPVAGICGSFGVGAVVWRRDEVR

Radius of gyration: 22.89 Å; chains: 1; bounding box: 56×26×52 Å

pLDDT: mean 83.83, std 13.17, range [52.84, 98.12]